Protein AF-A0A1S8A8Q0-F1 (afdb_monomer_lite)

InterPro domains:
  IPR001518 Argininosuccinate synthase [PTHR11587] (3-118)
  IPR014729 Rossmann-like alpha/beta/alpha sandwich fold [G3DSA:3.40.50.620] (1-138)
  IPR018223 Argininosuccinate synthase, conserved site [PS00564] (9-17)
  IPR048267 Arginosuccinate synthase-like, N-terminal domain [PF00764] (5-118)

Foldseek 3Di:
DPAAEEEEAFDLDPLSLVVLLVCVVVRHAYEYEYECQPDPDDPVNSQVSSVVSPHPYYYYDYCNVVLCVVFVVVLVVVVPDDPVHHSCSVVSVVVSRVVVSLVVCVVVVHQWYWYQDDPPDDFRWTFTFGSPPPTDTDTPGPDD

pLDDT: mean 75.27, std 20.12, range [21.75, 93.44]

Structure (mmCIF, N/CA/C/O backbone):
data_AF-A0A1S8A8Q0-F1
#
_entry.id   AF-A0A1S8A8Q0-F1
#
loop_
_atom_site.group_PDB
_atom_site.id
_atom_site.type_symbol
_atom_site.label_atom_id
_atom_site.label_alt_id
_atom_site.label_comp_id
_atom_site.label_asym_id
_atom_site.label_entity_id
_atom_site.label_seq_id
_atom_site.pdbx_PDB_ins_code
_atom_site.Cartn_x
_atom_site.Cartn_y
_atom_site.Cartn_z
_atom_site.occupancy
_atom_site.B_iso_or_equiv
_atom_site.auth_seq_id
_atom_site.auth_comp_id
_atom_site.auth_asym_id
_atom_site.auth_atom_id
_atom_site.pdbx_PDB_model_num
ATOM 1 N N . MET A 1 1 ? -15.135 12.049 21.678 1.00 41.22 1 MET A N 1
ATOM 2 C CA . MET A 1 1 ? -14.192 12.505 20.632 1.00 41.22 1 MET A CA 1
ATOM 3 C C . MET A 1 1 ? -14.320 11.547 19.464 1.00 41.22 1 MET A C 1
ATOM 5 O O . MET A 1 1 ? -14.401 10.354 19.720 1.00 41.22 1 MET A O 1
ATOM 9 N N . ALA A 1 2 ? -14.416 12.041 18.228 1.00 54.66 2 ALA A N 1
ATOM 10 C CA . ALA A 1 2 ? -14.413 11.170 17.054 1.00 54.66 2 ALA A CA 1
ATOM 11 C C . ALA A 1 2 ? -13.102 10.365 17.025 1.00 54.66 2 ALA A C 1
ATOM 13 O O . ALA A 1 2 ? -12.044 10.918 17.334 1.00 54.66 2 ALA A O 1
ATOM 14 N N . ALA A 1 3 ? -13.178 9.066 16.732 1.00 68.31 3 ALA A N 1
ATOM 15 C CA . ALA A 1 3 ? -11.989 8.232 16.610 1.00 68.31 3 ALA A CA 1
ATOM 16 C C . ALA A 1 3 ? -11.138 8.760 15.450 1.00 68.31 3 ALA A C 1
ATOM 18 O O . ALA A 1 3 ? -11.617 8.871 14.320 1.00 68.31 3 ALA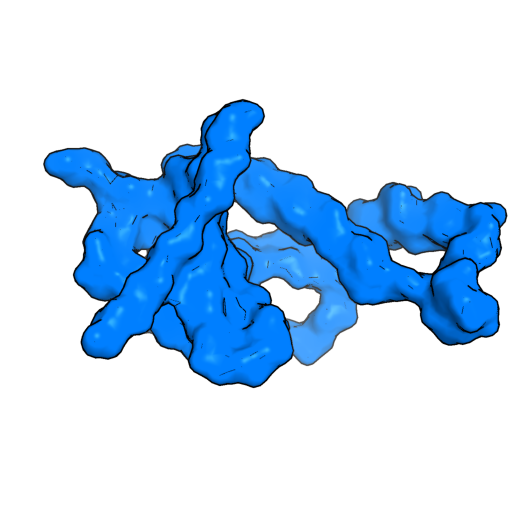 A O 1
ATOM 19 N N . LYS A 1 4 ? -9.890 9.124 15.747 1.00 85.88 4 LYS A N 1
ATOM 20 C CA . LYS A 1 4 ? -8.953 9.633 14.746 1.00 85.88 4 LYS A CA 1
ATOM 21 C C . LYS A 1 4 ? -8.607 8.510 13.776 1.00 85.88 4 LYS A C 1
ATOM 23 O O . LYS A 1 4 ? -8.280 7.399 14.204 1.00 85.88 4 LYS A O 1
ATOM 28 N N . ARG A 1 5 ? -8.675 8.789 12.475 1.00 88.94 5 ARG A N 1
ATOM 29 C CA . ARG A 1 5 ? -8.435 7.784 11.427 1.00 88.94 5 ARG A CA 1
ATOM 30 C C . ARG A 1 5 ? -7.000 7.851 10.919 1.00 88.94 5 ARG A C 1
ATOM 32 O O . ARG A 1 5 ? -6.499 8.933 10.610 1.00 88.94 5 ARG A O 1
ATOM 39 N N . VAL A 1 6 ? -6.356 6.694 10.802 1.00 89.75 6 VAL A N 1
ATOM 40 C CA . VAL A 1 6 ? -4.965 6.558 10.349 1.00 89.75 6 VAL A CA 1
ATOM 41 C C . VAL A 1 6 ? -4.916 5.635 9.135 1.00 89.75 6 VAL A C 1
ATOM 43 O O . VAL A 1 6 ? -5.445 4.529 9.183 1.00 89.75 6 VAL A O 1
ATOM 46 N N . CYS A 1 7 ? -4.256 6.065 8.064 1.00 90.19 7 CYS A N 1
ATOM 47 C CA . CYS A 1 7 ? -3.900 5.207 6.938 1.00 90.19 7 CYS A CA 1
ATOM 48 C C . CYS A 1 7 ? -2.515 4.603 7.200 1.00 90.19 7 CYS A C 1
ATOM 50 O O . CYS A 1 7 ? -1.539 5.344 7.285 1.00 90.19 7 CYS A O 1
ATOM 52 N N . LEU A 1 8 ? -2.414 3.286 7.359 1.00 90.38 8 LEU A N 1
ATOM 53 C CA . LEU A 1 8 ? -1.162 2.577 7.627 1.00 90.38 8 LEU A CA 1
ATOM 54 C C . LEU A 1 8 ? -0.671 1.869 6.362 1.00 90.38 8 LEU A C 1
ATOM 56 O O . LEU A 1 8 ? -1.367 1.007 5.833 1.00 90.38 8 LEU A O 1
ATOM 60 N N . ALA A 1 9 ? 0.557 2.155 5.932 1.00 90.00 9 ALA A N 1
ATOM 61 C CA . ALA A 1 9 ? 1.250 1.346 4.934 1.00 90.00 9 ALA A CA 1
ATOM 62 C C . ALA A 1 9 ? 1.581 -0.031 5.537 1.00 90.00 9 ALA A C 1
ATOM 64 O O . ALA A 1 9 ? 2.440 -0.151 6.419 1.00 90.00 9 ALA A O 1
ATOM 65 N N . TYR A 1 10 ? 0.869 -1.060 5.083 1.00 89.62 10 TYR A N 1
ATOM 66 C CA . TYR A 1 10 ? 0.874 -2.400 5.654 1.00 89.62 10 TYR A CA 1
ATOM 67 C C . TYR A 1 10 ? 1.416 -3.416 4.651 1.00 89.62 10 TYR A C 1
ATOM 69 O O . TYR A 1 10 ? 0.790 -3.682 3.635 1.00 89.62 10 TYR A O 1
ATOM 77 N N . SER A 1 11 ? 2.563 -4.013 4.975 1.00 84.69 11 SER A N 1
ATOM 78 C CA . SER A 1 11 ? 3.243 -5.027 4.155 1.00 84.69 11 SER A CA 1
ATOM 79 C C . SER A 1 11 ? 2.961 -6.477 4.570 1.00 84.69 11 SER A C 1
ATOM 81 O O . SER A 1 11 ? 3.619 -7.388 4.096 1.00 84.69 11 SER A O 1
ATOM 83 N N . GLY A 1 12 ? 2.097 -6.730 5.560 1.00 82.75 12 GLY A N 1
ATOM 84 C CA . GLY A 1 12 ? 1.897 -8.093 6.087 1.00 82.75 12 GLY A CA 1
ATOM 85 C C . GLY A 1 12 ? 3.009 -8.617 7.010 1.00 82.75 12 GLY A C 1
ATOM 86 O O . GLY A 1 12 ? 2.826 -9.638 7.684 1.00 82.75 12 GLY A O 1
ATOM 87 N N . GLY A 1 13 ? 4.138 -7.911 7.110 1.00 85.19 13 GLY A N 1
ATOM 88 C CA . GLY A 1 13 ? 5.255 -8.251 7.991 1.00 85.19 13 GLY A CA 1
ATOM 89 C C . GLY A 1 13 ? 4.922 -8.189 9.489 1.00 85.19 13 GLY A C 1
ATOM 90 O O . GLY A 1 13 ? 3.884 -7.674 9.914 1.00 85.19 13 GLY A O 1
ATOM 91 N N . LEU A 1 14 ? 5.823 -8.723 10.320 1.00 84.38 14 LEU A N 1
ATOM 92 C CA . LEU A 1 14 ? 5.681 -8.682 11.781 1.00 84.38 14 LEU A CA 1
ATOM 93 C C . LEU A 1 14 ? 5.622 -7.237 12.296 1.00 84.38 14 LEU A C 1
ATOM 95 O O . LEU A 1 14 ? 4.728 -6.902 13.067 1.00 84.38 14 LEU A O 1
ATOM 99 N N . ASP A 1 15 ? 6.525 -6.375 11.826 1.00 83.94 15 ASP A N 1
ATOM 100 C CA . ASP A 1 15 ? 6.627 -4.990 12.300 1.00 83.94 15 ASP A CA 1
ATOM 101 C C . ASP A 1 15 ? 5.338 -4.197 12.037 1.00 83.94 15 ASP A C 1
ATOM 103 O O . ASP A 1 15 ? 4.793 -3.563 12.938 1.00 83.94 15 ASP A O 1
ATOM 107 N N . THR A 1 16 ? 4.804 -4.278 10.815 1.00 86.25 16 THR A N 1
ATOM 108 C CA . THR A 1 16 ? 3.575 -3.578 10.414 1.00 86.25 16 THR A CA 1
ATOM 109 C C . THR A 1 16 ? 2.335 -4.157 11.096 1.00 86.25 16 THR A C 1
ATOM 111 O O . THR A 1 16 ? 1.405 -3.413 11.397 1.00 86.25 16 THR A O 1
ATOM 114 N N . SER A 1 17 ? 2.342 -5.452 11.433 1.00 88.75 17 SER A N 1
ATOM 115 C CA . SER A 1 17 ? 1.278 -6.095 12.222 1.00 88.75 17 SER A CA 1
ATOM 116 C C . SER A 1 17 ? 1.266 -5.624 13.677 1.00 88.75 17 SER A C 1
ATOM 118 O O . SER A 1 17 ? 0.199 -5.370 14.230 1.00 88.75 17 SER A O 1
ATOM 120 N N . VAL A 1 18 ? 2.443 -5.449 14.285 1.00 89.06 18 VAL A N 1
ATOM 121 C CA . VAL A 1 18 ? 2.567 -4.894 15.642 1.00 89.06 18 VAL A CA 1
ATOM 122 C C . VAL A 1 18 ? 2.138 -3.426 15.672 1.00 89.06 18 VAL A C 1
ATOM 124 O O . VAL A 1 18 ? 1.437 -3.019 16.593 1.00 89.06 18 VAL A O 1
ATOM 127 N N . ILE A 1 19 ? 2.506 -2.633 14.659 1.00 88.38 19 ILE A N 1
ATOM 128 C CA . ILE A 1 19 ? 2.079 -1.228 14.550 1.00 88.38 19 ILE A CA 1
ATOM 129 C C . ILE A 1 19 ? 0.557 -1.127 14.403 1.00 88.38 19 ILE A C 1
ATOM 131 O O . ILE A 1 19 ? -0.056 -0.288 15.059 1.00 88.38 19 ILE A O 1
ATOM 135 N N . LEU A 1 20 ? -0.054 -1.990 13.585 1.00 89.88 20 LEU A N 1
ATOM 136 C CA . LEU A 1 20 ? -1.505 -2.047 13.418 1.00 89.88 20 LEU A CA 1
ATOM 137 C C . LEU A 1 20 ? -2.207 -2.308 14.758 1.00 89.88 20 LEU A C 1
ATOM 139 O O . LEU A 1 20 ? -3.057 -1.516 15.159 1.00 89.88 20 LEU A O 1
ATOM 143 N N . ALA A 1 21 ? -1.800 -3.362 15.472 1.00 90.81 21 ALA A N 1
ATOM 144 C CA . ALA A 1 21 ? -2.334 -3.677 16.797 1.00 90.81 21 ALA A CA 1
ATOM 145 C C . ALA A 1 21 ? -2.149 -2.507 17.780 1.00 90.81 21 ALA A C 1
ATOM 147 O O . ALA A 1 21 ? -3.085 -2.121 18.474 1.00 90.81 21 ALA A O 1
ATOM 148 N N . TRP A 1 22 ? -0.972 -1.878 17.783 1.00 89.38 22 TRP A N 1
ATOM 149 C CA . TRP A 1 22 ? -0.673 -0.754 18.669 1.00 89.38 22 TRP A CA 1
ATOM 150 C C . TRP A 1 22 ? -1.526 0.491 18.383 1.00 89.38 22 TRP A C 1
ATOM 152 O O . TRP A 1 22 ? -1.975 1.162 19.310 1.00 89.38 22 TRP A O 1
ATOM 162 N N . LEU A 1 23 ? -1.780 0.816 17.112 1.00 88.44 23 LEU A N 1
ATOM 163 C CA . LEU A 1 23 ? -2.653 1.934 16.744 1.00 88.44 23 LEU A CA 1
ATOM 164 C C . LEU A 1 23 ? -4.103 1.681 17.181 1.00 88.44 23 LEU A C 1
ATOM 166 O O . LEU A 1 23 ? -4.759 2.601 17.674 1.00 88.44 23 LEU A O 1
ATOM 170 N N . ILE A 1 24 ? -4.569 0.436 17.067 1.00 89.81 24 ILE A N 1
ATOM 171 C CA . ILE A 1 24 ? -5.895 0.020 17.539 1.00 89.81 24 ILE A CA 1
ATOM 172 C C . ILE A 1 24 ? -5.978 0.134 19.070 1.00 89.81 24 ILE A C 1
ATOM 174 O O . ILE A 1 24 ? -6.923 0.730 19.583 1.00 89.81 24 ILE A O 1
ATOM 178 N N . GLU A 1 25 ? -4.963 -0.334 19.808 1.00 89.81 25 GLU A N 1
ATOM 179 C CA . GLU A 1 25 ? -4.875 -0.184 21.274 1.00 89.81 25 GLU A CA 1
ATOM 180 C C . GLU A 1 25 ? -4.891 1.285 21.720 1.00 89.81 25 GLU A C 1
ATOM 182 O O . GLU A 1 25 ? -5.417 1.623 22.781 1.00 89.81 25 GLU A O 1
ATOM 187 N N . LYS A 1 26 ? -4.334 2.186 20.905 1.00 87.75 26 LYS A N 1
ATOM 188 C CA . LYS A 1 26 ? -4.361 3.636 21.142 1.00 87.75 26 LYS A CA 1
ATOM 189 C C . LYS A 1 26 ? -5.704 4.295 20.798 1.00 87.75 26 LYS A C 1
ATOM 191 O O . LYS A 1 26 ? -5.840 5.500 21.004 1.00 87.75 26 LYS A O 1
ATOM 196 N N . GLY A 1 27 ? -6.682 3.533 20.309 1.00 87.88 27 GLY A N 1
ATOM 197 C CA . GLY A 1 27 ? -8.022 4.014 19.974 1.00 87.88 27 GLY A CA 1
ATOM 198 C C . GLY A 1 27 ? -8.124 4.691 18.606 1.00 87.88 27 GLY A C 1
ATOM 199 O O . GLY A 1 27 ? -9.070 5.445 18.375 1.00 87.88 27 GLY A O 1
ATOM 200 N N . TYR A 1 28 ? -7.162 4.458 17.707 1.00 89.75 28 TYR A N 1
ATOM 201 C CA . TYR A 1 28 ? -7.255 4.918 16.323 1.00 89.75 28 TYR A CA 1
ATOM 202 C C . TYR A 1 28 ? -8.023 3.913 15.471 1.00 89.75 28 TYR A C 1
ATOM 204 O O . TYR A 1 28 ? -7.888 2.700 15.623 1.00 89.75 28 TYR A O 1
ATOM 212 N N . THR A 1 29 ? -8.779 4.425 14.506 1.00 91.44 29 THR A N 1
ATOM 213 C CA . THR A 1 29 ? -9.362 3.596 13.454 1.00 91.44 29 THR A CA 1
ATOM 214 C C . THR A 1 29 ? -8.359 3.485 12.313 1.00 91.44 29 THR A C 1
ATOM 216 O O . THR A 1 29 ? -7.982 4.497 11.717 1.00 91.44 29 THR A O 1
ATOM 219 N N . VAL A 1 30 ? -7.901 2.267 12.020 1.00 92.25 30 VAL A N 1
ATOM 220 C CA . VAL A 1 30 ? -6.809 2.047 11.065 1.00 92.25 30 VAL A CA 1
ATOM 221 C C . VAL A 1 30 ? -7.337 1.500 9.746 1.00 92.25 30 VAL A C 1
ATOM 223 O O . VAL A 1 30 ? -7.972 0.446 9.708 1.00 92.25 30 VAL A O 1
ATOM 226 N N . VAL A 1 31 ? -7.019 2.202 8.661 1.00 93.25 31 VAL A N 1
ATOM 227 C CA . VAL A 1 31 ? -7.178 1.730 7.284 1.00 93.25 31 VAL A CA 1
ATOM 228 C C . VAL A 1 31 ? -5.812 1.256 6.810 1.00 93.25 31 VAL A C 1
ATOM 230 O O . VAL A 1 31 ? -4.867 2.040 6.749 1.00 93.25 31 VAL A O 1
ATOM 233 N N . ALA A 1 32 ? -5.684 -0.029 6.512 1.00 93.44 32 ALA A N 1
ATOM 234 C CA . ALA A 1 32 ? -4.448 -0.603 6.009 1.00 93.44 32 ALA A CA 1
ATOM 235 C C . ALA A 1 32 ? -4.370 -0.434 4.483 1.00 93.44 32 ALA A C 1
ATOM 237 O O . ALA A 1 32 ? -5.360 -0.618 3.774 1.00 93.44 32 ALA A O 1
ATOM 238 N N . PHE A 1 33 ? -3.194 -0.066 3.985 1.00 93.06 33 PHE A N 1
ATOM 239 C CA . PHE A 1 33 ? -2.921 0.169 2.572 1.00 93.06 33 PHE A CA 1
ATOM 240 C C . PHE A 1 33 ? -1.701 -0.632 2.121 1.00 93.06 33 PHE A C 1
ATOM 242 O O . PHE A 1 33 ? -0.645 -0.564 2.752 1.00 93.06 33 PHE A O 1
ATOM 249 N N . LEU A 1 34 ? -1.836 -1.335 1.001 1.00 91.12 34 LEU A N 1
ATOM 250 C CA . LEU A 1 34 ? -0.754 -2.027 0.313 1.00 91.12 34 LEU A CA 1
ATOM 251 C C . LEU A 1 34 ? -0.773 -1.655 -1.167 1.00 91.12 34 LEU A C 1
ATOM 253 O O . LEU A 1 34 ? -1.818 -1.666 -1.819 1.00 91.12 34 LEU A O 1
ATOM 257 N N . ALA A 1 35 ? 0.406 -1.349 -1.689 1.00 89.06 35 ALA A N 1
ATOM 258 C CA . ALA A 1 35 ? 0.619 -1.116 -3.104 1.00 89.06 35 ALA A CA 1
ATOM 259 C C . ALA A 1 35 ? 1.239 -2.362 -3.743 1.00 89.06 35 ALA A C 1
ATOM 261 O O . ALA A 1 35 ? 2.327 -2.791 -3.346 1.00 89.06 35 ALA A O 1
ATOM 262 N N . ASP A 1 36 ? 0.568 -2.910 -4.751 1.00 89.62 36 ASP A N 1
ATOM 263 C CA . ASP A 1 36 ? 1.156 -3.896 -5.646 1.00 89.62 36 ASP A CA 1
ATOM 264 C C . ASP A 1 36 ? 1.968 -3.168 -6.726 1.00 89.62 36 ASP A C 1
ATOM 266 O O . ASP A 1 36 ? 1.439 -2.457 -7.577 1.00 89.62 36 ASP A O 1
ATOM 270 N N . VAL A 1 37 ? 3.285 -3.339 -6.653 1.00 84.31 37 VAL A N 1
ATOM 271 C CA . VAL A 1 37 ? 4.267 -2.841 -7.626 1.00 84.31 37 VAL A CA 1
ATOM 272 C C . VAL A 1 37 ? 4.983 -3.994 -8.343 1.00 84.31 37 VAL A C 1
ATOM 274 O O . VAL A 1 37 ? 6.061 -3.803 -8.898 1.00 84.31 37 VAL A O 1
ATOM 277 N N . GLY A 1 38 ? 4.402 -5.199 -8.329 1.00 81.81 38 GLY A N 1
ATOM 278 C CA . GLY A 1 38 ? 4.974 -6.422 -8.900 1.00 81.81 38 GLY A CA 1
ATOM 279 C C . GLY A 1 38 ? 5.653 -7.327 -7.871 1.00 81.81 38 GLY A C 1
ATOM 280 O O . GLY A 1 38 ? 6.530 -8.113 -8.225 1.00 81.81 38 GLY A O 1
ATOM 281 N N . GLN A 1 39 ? 5.285 -7.201 -6.595 1.00 79.62 39 GLN A N 1
ATOM 282 C CA . GLN A 1 39 ? 5.804 -8.065 -5.532 1.00 79.62 39 GLN A CA 1
ATOM 283 C C . GLN A 1 39 ? 5.099 -9.425 -5.603 1.00 79.62 39 GLN A C 1
ATOM 285 O O . GLN A 1 39 ? 3.899 -9.483 -5.837 1.00 79.62 39 GLN A O 1
ATOM 290 N N . ASN A 1 40 ? 5.821 -10.528 -5.400 1.00 77.00 40 ASN A N 1
ATOM 291 C CA . ASN A 1 40 ? 5.202 -11.856 -5.383 1.00 77.00 40 ASN A CA 1
ATOM 292 C C . ASN A 1 40 ? 4.761 -12.202 -3.951 1.00 77.00 40 ASN A C 1
ATOM 294 O O . ASN A 1 40 ? 5.434 -12.960 -3.252 1.00 77.00 40 ASN A O 1
ATOM 298 N N . GLU A 1 41 ? 3.681 -11.567 -3.496 1.00 79.62 41 GLU A N 1
ATOM 299 C CA . GLU A 1 41 ? 3.108 -11.739 -2.157 1.00 79.62 41 GLU A CA 1
ATOM 300 C C . GLU A 1 41 ? 1.689 -12.319 -2.223 1.00 79.62 41 GLU A C 1
ATOM 302 O O . GLU A 1 41 ? 0.950 -12.114 -3.184 1.00 79.62 41 GLU A O 1
ATOM 307 N N . ASP A 1 42 ? 1.292 -13.034 -1.170 1.00 86.31 42 ASP A N 1
ATOM 308 C CA . ASP A 1 42 ? -0.070 -13.547 -1.019 1.00 86.31 42 ASP A CA 1
ATOM 309 C C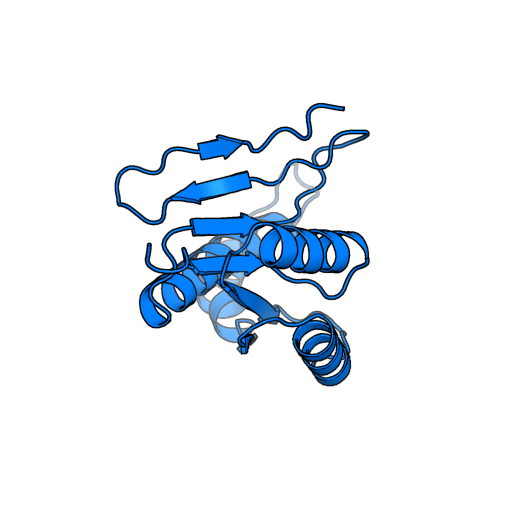 . ASP A 1 42 ? -0.986 -12.446 -0.459 1.00 86.31 42 ASP A C 1
ATOM 311 O O . ASP A 1 42 ? -1.135 -12.267 0.754 1.00 86.31 42 ASP A O 1
ATOM 315 N N . TYR A 1 43 ? -1.575 -11.669 -1.367 1.00 87.31 43 TYR A N 1
ATOM 316 C CA . TYR A 1 43 ? -2.456 -10.546 -1.043 1.00 87.31 43 TYR A CA 1
ATOM 317 C C . TYR A 1 43 ? -3.675 -10.949 -0.209 1.00 87.31 43 TYR A C 1
ATOM 319 O O . TYR A 1 43 ? -4.094 -10.188 0.670 1.00 87.31 43 TYR A O 1
ATOM 327 N N . ASP A 1 44 ? -4.219 -12.143 -0.445 1.00 87.81 44 ASP A N 1
ATOM 328 C CA . ASP A 1 44 ? -5.376 -12.652 0.286 1.00 87.81 44 ASP A CA 1
ATOM 329 C C . ASP A 1 44 ? -4.995 -12.986 1.729 1.00 87.81 44 ASP A C 1
ATOM 331 O O . ASP A 1 44 ? -5.696 -12.591 2.668 1.00 87.81 44 ASP A O 1
ATOM 335 N N . ALA A 1 45 ? -3.834 -13.615 1.937 1.00 89.06 45 ALA A N 1
ATOM 336 C CA . ALA A 1 45 ? -3.308 -13.865 3.274 1.00 89.06 45 ALA A CA 1
ATOM 337 C C . ALA A 1 45 ? -2.997 -12.562 4.029 1.00 89.06 45 ALA A C 1
ATOM 339 O O . ALA A 1 45 ? -3.309 -12.446 5.219 1.00 89.06 45 ALA A O 1
ATOM 340 N N . VAL A 1 46 ? -2.417 -11.561 3.356 1.00 89.50 46 VAL A N 1
ATOM 341 C CA . VAL A 1 46 ? -2.127 -10.246 3.956 1.00 89.50 46 VAL A CA 1
ATOM 342 C C . VAL A 1 46 ? -3.419 -9.542 4.367 1.00 89.50 46 VAL A C 1
ATOM 344 O O . VAL A 1 46 ? -3.510 -9.019 5.483 1.00 89.50 46 VAL A O 1
ATOM 347 N N . LYS A 1 47 ? -4.440 -9.572 3.508 1.00 90.44 47 LYS A N 1
ATOM 348 C CA . LYS A 1 47 ? -5.754 -9.000 3.797 1.00 90.44 47 LYS A CA 1
ATOM 349 C C . LYS A 1 47 ? -6.429 -9.685 4.980 1.00 90.44 47 LYS A C 1
ATOM 351 O O . LYS A 1 47 ? -6.803 -9.006 5.936 1.00 90.44 47 LYS A O 1
ATOM 356 N N . ALA A 1 48 ? -6.499 -11.015 4.965 1.00 91.69 48 ALA A N 1
ATOM 357 C CA . ALA A 1 48 ? -7.073 -11.792 6.058 1.00 91.69 48 ALA A CA 1
ATOM 358 C C . ALA A 1 48 ? -6.343 -11.528 7.385 1.00 91.69 48 ALA A C 1
ATOM 360 O O . ALA A 1 48 ? -6.964 -11.437 8.445 1.00 91.69 48 ALA A O 1
ATOM 361 N N . LYS A 1 49 ? -5.016 -11.356 7.342 1.00 91.81 49 LYS A N 1
ATOM 362 C CA . LYS A 1 49 ? -4.208 -11.029 8.519 1.00 91.81 49 LYS A CA 1
ATOM 363 C C . LYS A 1 49 ? -4.511 -9.632 9.065 1.00 91.81 49 LYS A C 1
ATOM 365 O O . LYS A 1 49 ? -4.667 -9.496 10.277 1.00 91.81 49 LYS A O 1
ATOM 370 N N . ALA A 1 50 ? -4.619 -8.617 8.208 1.00 90.69 50 ALA A N 1
ATOM 371 C CA . ALA A 1 50 ? -4.952 -7.253 8.624 1.00 90.69 50 ALA A CA 1
ATOM 372 C C . ALA A 1 50 ? -6.347 -7.177 9.266 1.00 90.69 50 ALA A C 1
ATOM 374 O O . ALA A 1 50 ? -6.507 -6.600 10.344 1.00 90.69 50 ALA A O 1
ATOM 375 N N . GLU A 1 51 ? -7.339 -7.815 8.642 1.00 90.44 51 GLU A N 1
ATOM 376 C CA . GLU A 1 51 ? -8.712 -7.883 9.154 1.00 90.44 51 GLU A CA 1
ATOM 377 C C . GLU A 1 51 ? -8.772 -8.635 10.491 1.00 90.44 51 GLU A C 1
ATOM 379 O O . GLU A 1 51 ? -9.405 -8.167 11.435 1.00 90.44 51 GLU A O 1
ATOM 384 N N . LYS A 1 52 ? -8.027 -9.741 10.632 1.00 92.56 52 LYS A N 1
ATOM 385 C CA . LYS A 1 52 ? -7.940 -10.505 11.888 1.00 92.56 52 LYS A CA 1
ATOM 386 C C . LYS A 1 52 ? -7.350 -9.701 13.051 1.00 92.56 52 LYS A C 1
ATOM 388 O O . LYS A 1 52 ? -7.731 -9.931 14.195 1.00 92.56 52 LYS A O 1
ATOM 393 N N . ILE A 1 53 ? -6.409 -8.794 12.781 1.00 89.94 53 ILE A N 1
ATOM 394 C CA . ILE A 1 53 ? -5.811 -7.921 13.806 1.00 89.94 53 ILE A CA 1
ATOM 395 C C . ILE A 1 53 ? -6.781 -6.796 14.212 1.00 89.94 53 ILE A C 1
ATOM 397 O O . ILE A 1 53 ? -6.679 -6.280 15.323 1.00 89.94 53 ILE A O 1
ATOM 401 N N . GLY A 1 54 ? -7.737 -6.444 13.346 1.00 90.56 54 GLY A N 1
ATOM 402 C CA . GLY A 1 54 ? -8.750 -5.420 13.610 1.00 90.56 54 GLY A CA 1
ATOM 403 C C . GLY A 1 54 ? -8.593 -4.148 12.777 1.00 90.56 54 GLY A C 1
ATOM 404 O O . GLY A 1 54 ? -9.069 -3.091 13.190 1.00 90.56 54 GLY A O 1
ATOM 405 N N . ALA A 1 55 ? -7.923 -4.215 11.620 1.00 91.19 55 ALA A N 1
ATOM 406 C CA . ALA A 1 55 ? -8.001 -3.129 10.646 1.00 91.19 55 ALA A CA 1
ATOM 407 C C . ALA A 1 55 ? -9.460 -2.929 10.208 1.00 91.19 55 ALA A C 1
ATOM 409 O O . ALA A 1 55 ? -10.173 -3.898 9.955 1.00 91.19 55 ALA A O 1
ATOM 410 N N . GLU A 1 56 ? -9.898 -1.676 10.071 1.00 93.06 56 GLU A N 1
ATOM 411 C CA . GLU A 1 56 ? -11.255 -1.375 9.603 1.00 93.06 56 GLU A CA 1
ATOM 412 C C . GLU A 1 56 ? -11.444 -1.853 8.160 1.00 93.06 56 GLU A C 1
ATOM 414 O O . GLU A 1 56 ? -12.487 -2.398 7.799 1.00 93.06 56 GLU A O 1
ATOM 419 N N . ARG A 1 57 ? -10.426 -1.614 7.326 1.00 92.25 57 ARG A N 1
ATOM 420 C CA . ARG A 1 57 ? -10.370 -2.019 5.922 1.00 92.25 57 ARG A CA 1
ATOM 421 C C . ARG A 1 57 ? -8.929 -2.242 5.501 1.00 92.25 57 ARG A C 1
ATOM 423 O O . ARG A 1 57 ? -8.034 -1.529 5.954 1.00 92.25 57 ARG A O 1
ATOM 430 N N . MET A 1 58 ? -8.742 -3.171 4.573 1.00 92.31 58 MET A N 1
ATOM 431 C CA . MET A 1 58 ? -7.501 -3.355 3.833 1.00 92.31 58 MET A CA 1
ATOM 432 C C . MET A 1 58 ? -7.720 -2.960 2.373 1.00 92.31 58 MET A C 1
ATOM 434 O O . MET A 1 58 ? -8.588 -3.517 1.699 1.00 92.31 58 MET A O 1
ATOM 438 N N . ILE A 1 59 ? -6.928 -2.008 1.889 1.00 93.38 59 ILE A N 1
ATOM 439 C CA . ILE A 1 59 ? -6.952 -1.526 0.511 1.00 93.38 59 ILE A CA 1
ATOM 440 C C . ILE A 1 59 ? -5.684 -1.993 -0.186 1.00 93.38 59 ILE A C 1
AT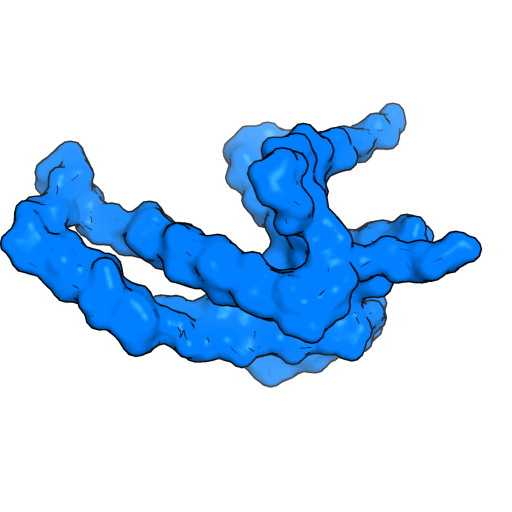OM 442 O O . ILE A 1 59 ? -4.580 -1.661 0.241 1.00 93.38 59 ILE A O 1
ATOM 446 N N . ILE A 1 60 ? -5.860 -2.743 -1.267 1.00 91.62 60 ILE A N 1
ATOM 447 C CA . ILE A 1 60 ? -4.776 -3.201 -2.129 1.00 91.62 60 ILE A CA 1
ATOM 448 C C . ILE A 1 60 ? -4.980 -2.527 -3.482 1.00 91.62 60 ILE A C 1
ATOM 450 O O . ILE A 1 60 ? -6.064 -2.633 -4.057 1.00 91.62 60 ILE A O 1
ATOM 454 N N . GLN A 1 61 ? -3.982 -1.780 -3.950 1.00 90.12 61 GLN A N 1
ATOM 455 C CA . GLN A 1 61 ? -4.017 -1.125 -5.259 1.00 90.12 61 GLN A CA 1
ATOM 456 C C . GLN A 1 61 ? -2.914 -1.668 -6.154 1.00 90.12 61 GLN A C 1
ATOM 458 O O . GLN A 1 61 ? -1.751 -1.668 -5.757 1.00 90.12 61 GLN A O 1
ATOM 463 N N . ASP A 1 62 ? -3.291 -2.080 -7.362 1.00 91.25 62 ASP A N 1
ATOM 464 C CA . ASP A 1 62 ? -2.349 -2.392 -8.432 1.00 91.25 62 ASP A CA 1
ATOM 465 C C . ASP A 1 62 ? -1.813 -1.089 -9.028 1.00 91.25 62 ASP A C 1
ATOM 467 O O . ASP A 1 62 ? -2.556 -0.306 -9.620 1.00 91.25 62 ASP A O 1
ATOM 471 N N . LEU A 1 63 ? -0.522 -0.847 -8.819 1.00 88.44 63 LEU A N 1
ATOM 472 C CA . LEU A 1 63 ? 0.206 0.322 -9.299 1.00 88.44 63 LEU A CA 1
ATOM 473 C C . LEU A 1 63 ? 1.271 -0.065 -10.329 1.00 88.44 63 LEU A C 1
ATOM 475 O O . LEU A 1 63 ? 2.106 0.769 -10.679 1.00 88.44 63 LEU A O 1
ATOM 479 N N . ARG A 1 64 ? 1.272 -1.309 -10.825 1.00 87.88 64 ARG A N 1
ATOM 480 C CA . ARG A 1 64 ? 2.284 -1.791 -11.778 1.00 87.88 64 ARG A CA 1
ATOM 481 C C . ARG A 1 64 ? 2.263 -0.976 -13.064 1.00 87.88 64 ARG A C 1
ATOM 483 O O . ARG A 1 64 ? 3.315 -0.557 -13.536 1.00 87.88 64 ARG A O 1
ATOM 490 N N . GLN A 1 65 ? 1.072 -0.704 -13.593 1.00 87.88 65 GLN A N 1
ATOM 491 C CA . GLN A 1 65 ? 0.920 0.092 -14.809 1.00 87.88 65 GLN A CA 1
ATOM 492 C C . GLN A 1 65 ? 1.356 1.550 -14.595 1.00 87.88 65 GLN A C 1
ATOM 494 O O . GLN A 1 65 ? 2.172 2.047 -15.365 1.00 87.88 65 GLN A O 1
ATOM 499 N N . GLU A 1 66 ? 0.901 2.201 -13.515 1.00 87.38 66 GLU A N 1
ATOM 500 C CA . GLU A 1 66 ? 1.289 3.585 -13.179 1.00 87.38 66 GLU A CA 1
ATOM 501 C C . GLU A 1 66 ? 2.811 3.704 -12.985 1.00 87.38 66 GLU A C 1
ATOM 503 O O . GLU A 1 66 ? 3.436 4.637 -13.484 1.00 87.38 66 GLU A O 1
ATOM 508 N N . LEU A 1 67 ? 3.432 2.726 -12.317 1.00 86.00 67 LEU A N 1
ATOM 509 C CA . LEU A 1 67 ? 4.880 2.676 -12.133 1.00 86.00 67 LEU A CA 1
ATOM 510 C C . LEU A 1 67 ? 5.621 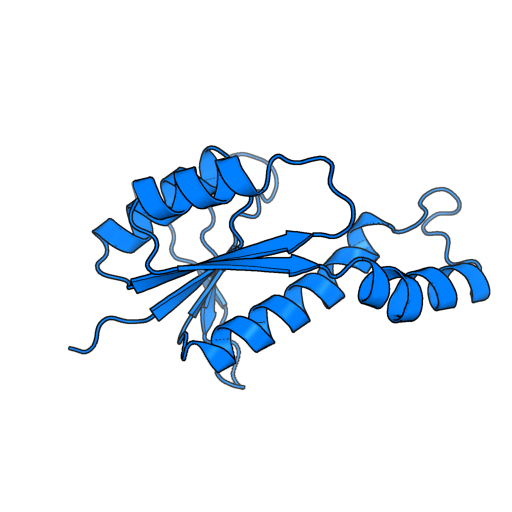2.592 -13.471 1.00 86.00 67 LEU A C 1
ATOM 512 O O . LEU A 1 67 ? 6.604 3.309 -13.674 1.00 86.00 67 LEU A O 1
ATOM 516 N N . VAL A 1 68 ? 5.169 1.720 -14.374 1.00 86.12 68 VAL A N 1
ATOM 517 C CA . VAL A 1 68 ? 5.837 1.521 -15.662 1.00 86.12 68 VAL A CA 1
ATOM 518 C C . VAL A 1 68 ? 5.692 2.751 -16.553 1.00 86.12 68 VAL A C 1
ATOM 520 O O . VAL A 1 68 ? 6.692 3.259 -17.058 1.00 86.12 68 VAL A O 1
ATOM 523 N N . GLU A 1 69 ? 4.466 3.243 -16.717 1.00 87.44 69 GLU A N 1
ATOM 524 C CA . GLU A 1 69 ? 4.150 4.334 -17.638 1.00 87.44 69 GLU A CA 1
ATOM 525 C C . GLU A 1 69 ? 4.725 5.675 -17.173 1.00 87.44 69 GLU A C 1
ATOM 527 O O . GLU A 1 69 ? 5.304 6.402 -17.980 1.00 87.44 69 GLU A O 1
ATOM 532 N N . GLU A 1 70 ? 4.612 6.003 -15.882 1.00 83.75 70 GLU A N 1
ATOM 533 C CA . GLU A 1 70 ? 5.009 7.326 -15.391 1.00 83.75 70 GLU A CA 1
ATOM 534 C C . GLU A 1 70 ? 6.464 7.415 -14.932 1.00 83.75 70 GLU A C 1
ATOM 536 O O . GLU A 1 70 ? 7.002 8.520 -14.857 1.00 83.75 70 GLU A O 1
ATOM 541 N N . LEU A 1 71 ? 7.110 6.296 -14.582 1.00 82.44 71 LEU A N 1
ATOM 542 C CA . LEU A 1 71 ? 8.453 6.332 -13.994 1.00 82.44 71 LEU A CA 1
ATOM 543 C C . LEU A 1 71 ? 9.463 5.435 -14.692 1.00 82.44 71 LEU A C 1
ATOM 545 O O . LEU A 1 71 ? 10.561 5.909 -14.979 1.00 82.44 71 LEU A O 1
ATOM 549 N N . VAL A 1 72 ? 9.131 4.176 -14.993 1.00 83.56 72 VAL A N 1
ATOM 550 C CA . VAL A 1 72 ? 10.095 3.271 -15.645 1.00 83.56 72 VAL A CA 1
ATOM 551 C C . VAL A 1 72 ? 10.390 3.734 -17.070 1.00 83.56 72 VAL A C 1
ATOM 553 O O . VAL A 1 72 ? 11.558 3.845 -17.432 1.00 83.56 72 VAL A O 1
ATOM 556 N N . TRP A 1 73 ? 9.373 4.066 -17.868 1.00 85.31 73 TRP A N 1
ATOM 557 C CA . TRP A 1 73 ? 9.570 4.564 -19.233 1.00 85.31 73 TRP A CA 1
ATOM 558 C C . TRP A 1 73 ? 10.382 5.853 -19.315 1.00 85.31 73 TRP A C 1
ATOM 560 O O . TRP A 1 73 ? 11.395 5.843 -20.021 1.00 85.31 73 TRP A O 1
ATOM 570 N N . PRO A 1 74 ? 10.057 6.916 -18.564 1.00 83.81 74 PRO A N 1
ATOM 571 C CA . PRO A 1 74 ? 10.899 8.106 -18.540 1.00 83.81 74 PRO A CA 1
ATOM 572 C C . PRO A 1 74 ? 12.321 7.831 -18.033 1.00 83.81 74 PRO A C 1
ATOM 574 O O . PRO A 1 74 ? 13.279 8.362 -18.588 1.00 83.81 74 PRO A O 1
ATOM 577 N N . ALA A 1 75 ? 12.493 6.972 -17.020 1.00 83.06 75 ALA A N 1
ATOM 578 C CA . ALA A 1 75 ? 13.820 6.630 -16.503 1.00 83.06 75 ALA A CA 1
ATOM 579 C C . ALA A 1 75 ? 14.680 5.895 -17.543 1.00 83.06 75 ALA A C 1
ATOM 581 O O . ALA A 1 75 ? 15.860 6.211 -17.696 1.00 83.06 75 ALA A O 1
ATOM 582 N N . VAL A 1 76 ? 14.087 4.960 -18.293 1.00 83.00 76 VAL A N 1
ATOM 583 C CA . VAL A 1 76 ? 14.766 4.241 -19.381 1.00 83.00 76 VAL A CA 1
ATOM 584 C C . VAL A 1 76 ? 15.099 5.186 -20.537 1.00 83.00 76 VAL A C 1
ATOM 586 O O . VAL A 1 76 ? 16.222 5.160 -21.031 1.00 83.00 76 VAL A O 1
ATOM 589 N N . GLN A 1 77 ? 14.172 6.065 -20.935 1.00 82.94 77 GLN A N 1
ATOM 590 C CA . GLN A 1 77 ? 14.409 7.063 -21.990 1.00 82.94 77 GLN A CA 1
ATOM 591 C C . GLN A 1 77 ? 15.559 8.019 -21.650 1.00 82.94 77 GLN A C 1
ATOM 593 O O . GLN A 1 77 ? 16.332 8.392 -22.529 1.00 82.94 77 GLN A O 1
ATOM 598 N N . CYS A 1 78 ? 15.696 8.385 -20.376 1.00 82.31 78 CYS A N 1
ATOM 599 C CA . CYS A 1 78 ? 16.771 9.245 -19.887 1.00 82.31 78 CYS A CA 1
ATOM 600 C C . CYS A 1 78 ? 18.080 8.492 -19.598 1.00 82.31 78 CYS A C 1
ATOM 602 O O . CYS A 1 78 ? 19.036 9.120 -19.145 1.00 82.31 78 CYS A O 1
ATOM 604 N N . ASN A 1 79 ? 18.125 7.170 -19.813 1.00 78.25 79 ASN A N 1
ATOM 605 C CA . ASN A 1 79 ? 19.224 6.295 -19.402 1.00 78.25 79 ASN A CA 1
ATOM 606 C C . ASN A 1 79 ? 19.655 6.561 -17.944 1.00 78.25 79 ASN A C 1
ATOM 608 O O . ASN A 1 79 ? 20.838 6.715 -17.641 1.00 78.25 79 ASN A O 1
ATOM 612 N N . ALA A 1 80 ? 18.668 6.702 -17.052 1.00 70.56 80 ALA A N 1
ATOM 613 C CA . ALA A 1 80 ? 18.880 7.120 -15.675 1.00 70.56 80 ALA A CA 1
ATOM 614 C C . ALA A 1 80 ? 19.567 6.004 -14.875 1.00 70.56 80 ALA A C 1
ATOM 616 O O . ALA A 1 80 ? 18.924 5.068 -14.397 1.00 70.56 80 ALA A O 1
ATOM 617 N N . VAL A 1 81 ? 20.882 6.129 -14.715 1.00 72.31 81 VAL A N 1
ATOM 618 C CA . VAL A 1 81 ? 21.702 5.248 -13.884 1.00 72.31 81 VAL A CA 1
ATOM 619 C C . VAL A 1 81 ? 22.290 6.073 -12.747 1.00 72.31 81 VAL A C 1
ATOM 621 O O . VAL A 1 81 ? 22.897 7.118 -12.966 1.00 72.31 81 VAL A O 1
ATOM 624 N N . TYR A 1 82 ? 22.082 5.621 -11.515 1.00 65.38 82 TYR A N 1
ATOM 625 C CA . TYR A 1 82 ? 22.715 6.220 -10.349 1.00 65.38 82 TYR A CA 1
ATOM 626 C C . TYR A 1 82 ? 24.078 5.568 -10.114 1.00 65.38 82 TYR A C 1
ATOM 628 O O . TYR A 1 82 ? 24.169 4.340 -10.070 1.00 65.38 82 TYR A O 1
ATOM 636 N N . GLU A 1 83 ? 25.121 6.394 -9.988 1.00 72.06 83 GLU A N 1
ATOM 637 C CA . GLU A 1 83 ? 26.518 5.964 -9.794 1.00 72.06 83 GLU A CA 1
ATOM 638 C C . GLU A 1 83 ? 26.983 4.907 -10.811 1.00 72.06 83 GLU A C 1
ATOM 640 O O . GLU A 1 83 ? 27.718 3.985 -10.468 1.00 72.06 83 GLU A O 1
ATOM 645 N N . ASP A 1 84 ? 26.499 5.001 -12.055 1.00 64.94 84 ASP A N 1
ATOM 646 C CA . ASP A 1 84 ? 26.827 4.094 -13.166 1.00 64.94 84 ASP A CA 1
ATOM 647 C C . ASP A 1 84 ? 26.574 2.591 -12.896 1.00 64.94 84 ASP A C 1
ATOM 649 O O . ASP A 1 84 ? 26.974 1.735 -13.685 1.00 64.94 84 ASP A O 1
ATOM 653 N N . ALA A 1 85 ? 25.856 2.252 -11.816 1.00 64.88 85 ALA A N 1
ATOM 654 C CA . ALA A 1 85 ? 25.621 0.871 -11.391 1.00 64.88 85 ALA A CA 1
ATOM 655 C C . ALA A 1 85 ? 24.184 0.582 -10.921 1.00 64.88 85 ALA A C 1
ATOM 657 O O . ALA A 1 85 ? 23.740 -0.566 -10.985 1.00 64.88 85 ALA A O 1
ATOM 658 N N . TYR A 1 86 ? 23.436 1.582 -10.442 1.00 66.62 86 TYR A N 1
ATOM 659 C CA . TYR A 1 86 ? 22.141 1.365 -9.795 1.00 66.62 86 TYR A CA 1
ATOM 660 C C . TYR A 1 86 ? 20.968 1.907 -10.619 1.00 66.62 86 TYR A C 1
ATOM 662 O O . TYR A 1 86 ? 20.813 3.111 -10.814 1.00 66.62 86 TYR A O 1
ATOM 670 N N . LEU A 1 87 ? 20.070 1.011 -11.033 1.00 66.56 87 LEU A N 1
ATOM 671 C CA . LEU A 1 87 ? 18.911 1.313 -11.890 1.00 66.56 87 LEU A CA 1
ATOM 672 C C . LEU A 1 87 ? 17.703 1.918 -11.144 1.00 66.56 87 LEU A C 1
ATOM 674 O O . LEU A 1 87 ? 16.571 1.796 -11.598 1.00 66.56 87 LEU A O 1
ATOM 678 N N . LEU A 1 88 ? 17.920 2.551 -9.984 1.00 69.50 88 LEU A N 1
ATOM 679 C CA . LEU A 1 88 ? 16.934 3.357 -9.238 1.00 69.50 88 LEU A CA 1
ATOM 680 C C . LEU A 1 88 ? 15.563 2.702 -8.938 1.00 69.50 88 LEU A C 1
ATOM 682 O O . LEU A 1 88 ? 14.662 3.394 -8.467 1.00 69.50 88 LEU A O 1
ATOM 686 N N . GLY A 1 89 ? 15.394 1.386 -9.116 1.00 67.44 89 GLY A N 1
ATOM 687 C CA . GLY A 1 89 ? 14.083 0.719 -9.058 1.00 67.44 89 GLY A CA 1
ATOM 688 C C . GLY A 1 89 ? 13.307 0.973 -7.760 1.00 67.44 89 GLY A C 1
ATOM 689 O O . GLY A 1 89 ? 12.143 1.374 -7.789 1.00 67.44 89 GLY A O 1
ATOM 690 N N . THR A 1 90 ? 13.969 0.852 -6.606 1.00 67.75 90 THR A N 1
ATOM 691 C CA . THR A 1 90 ? 13.346 1.111 -5.295 1.00 67.75 90 THR A CA 1
ATOM 692 C C . THR A 1 90 ? 13.010 2.589 -5.084 1.00 67.75 90 THR A C 1
ATOM 694 O O . THR A 1 90 ? 12.033 2.917 -4.410 1.00 67.75 90 THR A O 1
ATOM 697 N N . SER A 1 91 ? 13.811 3.494 -5.644 1.00 71.62 91 SER A N 1
ATOM 698 C CA . SER A 1 91 ? 13.610 4.940 -5.519 1.00 71.62 91 SER A CA 1
ATOM 699 C C . SER A 1 91 ? 12.444 5.424 -6.379 1.00 71.62 91 SER A C 1
ATOM 701 O O . SER A 1 91 ? 11.700 6.298 -5.939 1.00 71.62 91 SER A O 1
ATOM 703 N N . LEU A 1 92 ? 12.243 4.816 -7.552 1.00 74.62 92 LEU A N 1
ATOM 704 C CA . LEU A 1 92 ? 11.132 5.121 -8.455 1.00 74.62 92 LEU A CA 1
ATOM 705 C C . LEU A 1 92 ? 9.789 4.622 -7.897 1.00 74.62 92 LEU A C 1
ATOM 707 O O . LEU A 1 92 ? 8.795 5.328 -7.978 1.00 74.62 92 LEU A O 1
ATOM 711 N N . ALA A 1 93 ? 9.725 3.469 -7.230 1.00 73.69 93 ALA A N 1
ATOM 712 C CA . ALA A 1 93 ? 8.446 2.978 -6.698 1.00 73.69 93 ALA A CA 1
ATOM 713 C C . ALA A 1 93 ? 7.836 3.874 -5.594 1.00 73.69 93 ALA A C 1
ATOM 715 O O . ALA A 1 93 ? 6.617 4.016 -5.488 1.00 73.69 93 ALA A O 1
ATOM 716 N N . ARG A 1 94 ? 8.671 4.516 -4.767 1.00 80.06 94 ARG A N 1
ATOM 717 C CA . ARG A 1 94 ? 8.237 5.308 -3.599 1.00 80.06 94 ARG A CA 1
ATOM 718 C C . ARG A 1 94 ? 7.262 6.457 -3.910 1.00 80.06 94 ARG A C 1
ATOM 720 O O . ARG A 1 94 ? 6.255 6.543 -3.206 1.00 80.06 94 ARG A O 1
ATOM 727 N N . PRO A 1 95 ? 7.503 7.342 -4.898 1.00 80.31 95 PRO A N 1
ATOM 728 C CA . PRO A 1 95 ? 6.569 8.421 -5.222 1.00 80.31 95 PRO A CA 1
ATOM 729 C C . PRO A 1 95 ? 5.191 7.914 -5.670 1.00 80.31 95 PRO A C 1
ATOM 731 O O . PRO A 1 95 ? 4.187 8.475 -5.235 1.00 80.31 95 PRO A O 1
ATOM 734 N N . VAL A 1 96 ? 5.119 6.835 -6.459 1.00 83.06 96 VAL A N 1
ATOM 735 C CA . VAL A 1 96 ? 3.841 6.225 -6.887 1.00 83.06 96 VAL A CA 1
ATOM 736 C C . VAL A 1 96 ? 3.061 5.710 -5.677 1.00 83.06 96 VAL A C 1
ATOM 738 O O . VAL A 1 96 ? 1.895 6.060 -5.485 1.00 83.06 96 VAL A O 1
ATOM 741 N N . ILE A 1 97 ? 3.734 4.970 -4.792 1.00 85.00 97 ILE A N 1
ATOM 742 C CA . ILE A 1 97 ? 3.135 4.439 -3.560 1.00 85.00 97 ILE A CA 1
ATOM 743 C C . ILE A 1 97 ? 2.631 5.578 -2.661 1.00 85.00 97 ILE A C 1
ATOM 745 O O . ILE A 1 97 ? 1.519 5.507 -2.140 1.00 85.00 97 ILE A O 1
ATOM 749 N N . ALA A 1 98 ? 3.412 6.650 -2.499 1.00 83.81 98 ALA A N 1
ATOM 750 C CA . ALA A 1 98 ? 3.028 7.794 -1.675 1.00 83.81 98 ALA A CA 1
ATOM 751 C C . ALA A 1 98 ? 1.785 8.514 -2.226 1.00 83.81 98 ALA A C 1
ATOM 753 O O . ALA A 1 98 ? 0.867 8.825 -1.465 1.00 83.81 98 ALA A O 1
ATOM 754 N N . ARG A 1 99 ? 1.708 8.738 -3.546 1.00 84.06 99 ARG A N 1
ATOM 755 C CA . ARG A 1 99 ? 0.522 9.338 -4.181 1.00 84.06 99 ARG A CA 1
ATOM 756 C C . ARG A 1 99 ? -0.717 8.472 -3.990 1.00 84.06 99 ARG A C 1
ATOM 758 O O . ARG A 1 99 ? -1.768 8.996 -3.622 1.00 84.06 99 ARG A O 1
ATOM 765 N N . ALA A 1 100 ? -0.596 7.167 -4.216 1.00 87.75 100 ALA A N 1
ATOM 766 C CA . ALA A 1 100 ? -1.685 6.217 -4.022 1.00 87.75 100 ALA A CA 1
ATOM 767 C C . ALA A 1 100 ? -2.170 6.200 -2.563 1.00 87.75 100 ALA A C 1
ATOM 769 O O . ALA A 1 100 ? -3.365 6.345 -2.300 1.00 87.75 100 ALA A O 1
ATOM 770 N N . MET A 1 101 ? -1.242 6.160 -1.605 1.00 85.81 101 MET A N 1
ATOM 771 C CA . MET A 1 101 ? -1.558 6.210 -0.178 1.00 85.81 101 MET A CA 1
ATOM 772 C C . MET A 1 101 ? -2.288 7.504 0.211 1.00 85.81 101 MET A C 1
ATOM 774 O O . MET A 1 101 ? -3.261 7.453 0.964 1.00 85.81 101 MET A O 1
ATOM 778 N N . MET A 1 102 ? -1.876 8.658 -0.330 1.00 85.94 102 MET A N 1
ATOM 779 C CA . MET A 1 102 ? -2.577 9.929 -0.102 1.00 85.94 102 MET A CA 1
ATOM 780 C C . MET A 1 102 ? -3.985 9.939 -0.706 1.00 85.94 102 MET A C 1
ATOM 782 O O . MET A 1 102 ? -4.917 10.434 -0.070 1.00 85.94 102 MET A O 1
ATOM 786 N N . LYS A 1 103 ? -4.173 9.372 -1.908 1.00 88.88 103 LYS A N 1
ATOM 787 C CA . LYS A 1 103 ? -5.505 9.228 -2.527 1.00 88.88 103 LYS A CA 1
ATOM 788 C C . LYS A 1 103 ? -6.428 8.394 -1.631 1.00 88.88 103 LYS A C 1
ATOM 790 O O . LYS A 1 103 ? -7.548 8.820 -1.355 1.00 88.88 103 LYS A O 1
ATOM 795 N N . VAL A 1 104 ? -5.938 7.259 -1.126 1.00 88.44 104 VAL A N 1
ATOM 796 C CA . VAL A 1 104 ? -6.681 6.387 -0.200 1.00 88.44 104 VAL A CA 1
ATOM 797 C C . VAL A 1 104 ? -6.995 7.119 1.101 1.00 88.44 104 VAL A C 1
ATOM 799 O O . VAL A 1 104 ? -8.147 7.155 1.521 1.00 88.44 104 VAL A O 1
ATOM 802 N N . ALA A 1 105 ? -6.014 7.778 1.712 1.00 87.88 105 ALA A N 1
ATOM 803 C CA . ALA A 1 105 ? -6.232 8.539 2.937 1.00 87.88 105 ALA A CA 1
ATOM 804 C C . ALA A 1 105 ? -7.314 9.614 2.771 1.00 87.88 105 ALA A C 1
ATOM 806 O O . ALA A 1 105 ? -8.188 9.743 3.625 1.00 87.88 105 ALA A O 1
ATOM 807 N N . LYS A 1 106 ? -7.323 10.325 1.638 1.00 88.44 106 LYS A N 1
ATOM 808 C CA . LYS A 1 106 ? -8.361 11.313 1.327 1.00 88.44 106 LYS A CA 1
ATOM 809 C C . LYS A 1 106 ? -9.732 10.665 1.107 1.00 88.44 106 LYS A C 1
ATOM 811 O O . LYS A 1 106 ? -10.730 11.186 1.590 1.00 88.44 106 LYS A O 1
ATOM 816 N N . GLN A 1 107 ? -9.787 9.521 0.423 1.00 89.69 107 GLN A N 1
ATOM 817 C CA . GLN A 1 107 ? -11.026 8.775 0.177 1.00 89.69 107 GLN A CA 1
ATOM 818 C C . GLN A 1 107 ? -11.667 8.257 1.475 1.00 89.69 107 GLN A C 1
ATOM 820 O O . GLN A 1 107 ? -12.890 8.2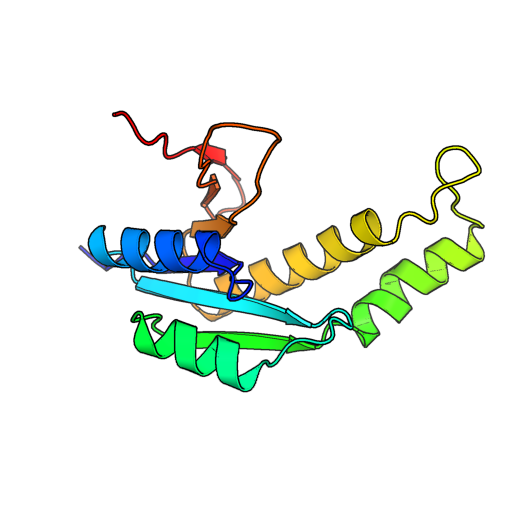57 1.601 1.00 89.69 107 GLN A O 1
ATOM 825 N N . TYR A 1 108 ? -10.850 7.837 2.442 1.00 88.44 108 TYR A N 1
ATOM 826 C CA . TYR A 1 108 ? -11.308 7.281 3.718 1.00 88.44 108 TYR A CA 1
ATOM 827 C C . TYR A 1 108 ? -11.311 8.295 4.873 1.00 88.44 108 TYR A C 1
ATOM 829 O O . TYR A 1 108 ? -11.568 7.917 6.017 1.00 88.44 108 TYR A O 1
ATOM 837 N N . ASN A 1 109 ? -11.088 9.582 4.581 1.00 87.69 109 ASN A N 1
ATOM 838 C CA . ASN A 1 109 ? -11.012 10.665 5.568 1.00 87.69 109 ASN A CA 1
ATOM 839 C C . ASN A 1 109 ? -10.020 10.365 6.708 1.00 87.69 109 ASN A C 1
ATOM 841 O O . ASN A 1 109 ? -10.321 10.567 7.885 1.00 87.69 109 ASN A O 1
ATOM 845 N N . CYS A 1 110 ? -8.845 9.838 6.365 1.00 84.31 110 CYS A N 1
ATOM 846 C CA . CYS A 1 110 ? -7.754 9.640 7.307 1.00 84.31 110 CYS A CA 1
ATOM 847 C C . CYS A 1 110 ? -7.097 10.984 7.638 1.00 84.31 110 CYS A C 1
ATOM 849 O O . CYS A 1 110 ? -6.673 11.719 6.748 1.00 84.31 110 CYS A O 1
ATOM 851 N N . GLU A 1 111 ? -6.974 11.283 8.928 1.00 85.06 111 GLU A N 1
ATOM 852 C CA . GLU A 1 111 ? -6.279 12.478 9.417 1.00 85.06 111 GLU A CA 1
ATOM 853 C C . GLU A 1 111 ? -4.761 12.281 9.405 1.00 85.06 111 GLU A C 1
ATOM 855 O O . GLU A 1 111 ? -4.005 13.234 9.215 1.00 85.06 111 GLU A O 1
ATOM 860 N N . PHE A 1 112 ? -4.316 11.033 9.576 1.00 85.31 112 PHE A N 1
ATOM 861 C CA . PHE A 1 112 ? -2.906 10.685 9.684 1.00 85.31 112 PHE A CA 1
ATOM 862 C C . PHE A 1 112 ? -2.510 9.585 8.702 1.00 85.31 112 PHE A C 1
ATOM 864 O O . PHE A 1 112 ? -3.290 8.681 8.404 1.00 85.31 112 PHE A O 1
ATOM 871 N N . LEU A 1 113 ? -1.260 9.625 8.257 1.00 83.88 113 LEU A N 1
ATOM 872 C CA . LEU A 1 113 ? -0.581 8.556 7.534 1.00 83.88 113 LEU A CA 1
ATOM 873 C C . LEU A 1 113 ? 0.460 7.927 8.452 1.00 83.88 113 LEU A C 1
ATOM 875 O O . LEU A 1 113 ? 1.129 8.645 9.187 1.00 83.88 113 LEU A O 1
ATOM 879 N N . SER A 1 114 ? 0.629 6.614 8.388 1.00 84.12 114 SER A N 1
ATOM 880 C CA . SER A 1 114 ? 1.636 5.873 9.137 1.00 84.12 114 SER A CA 1
ATOM 881 C C . SER A 1 114 ? 2.377 4.905 8.228 1.00 84.12 114 SER A C 1
ATOM 883 O O . SER A 1 114 ? 1.769 4.245 7.390 1.00 84.12 114 SER A O 1
ATOM 885 N N . HIS A 1 115 ? 3.692 4.793 8.392 1.00 82.19 115 HIS A N 1
ATOM 886 C CA . HIS A 1 115 ? 4.493 3.803 7.680 1.00 82.19 115 HIS A CA 1
ATOM 887 C C . HIS A 1 115 ? 5.519 3.153 8.611 1.00 82.19 115 HIS A C 1
ATOM 889 O O . HIS A 1 115 ? 6.060 3.792 9.513 1.00 82.19 115 HIS A O 1
ATOM 895 N N . GLY A 1 116 ? 5.805 1.872 8.377 1.00 66.12 116 GLY A N 1
ATOM 896 C CA . GLY A 1 116 ? 6.772 1.094 9.154 1.00 66.12 116 GLY A CA 1
ATOM 897 C C . GLY A 1 116 ? 8.172 1.089 8.541 1.00 66.12 116 GLY A C 1
ATOM 898 O O . GLY A 1 116 ? 8.703 0.013 8.279 1.00 66.12 116 GLY A O 1
ATOM 899 N N . CYS A 1 117 ? 8.772 2.252 8.253 1.00 56.84 117 CYS A N 1
ATOM 900 C CA . CYS A 1 117 ? 10.141 2.256 7.719 1.00 56.84 117 CYS A CA 1
ATOM 901 C C . CYS A 1 117 ? 11.155 1.981 8.837 1.00 56.84 117 CYS A C 1
ATOM 903 O O . CYS A 1 117 ? 11.225 2.712 9.824 1.00 56.84 117 CYS A O 1
ATOM 905 N N . LYS A 1 118 ? 11.986 0.953 8.647 1.00 44.06 118 LYS A N 1
ATOM 906 C CA . LYS A 1 118 ? 13.220 0.758 9.409 1.00 44.06 118 LYS A CA 1
ATOM 907 C C . LYS A 1 118 ? 14.291 1.697 8.848 1.00 44.06 118 LYS A C 1
ATOM 909 O O . LYS A 1 118 ? 15.012 1.323 7.928 1.00 44.06 118 LYS A O 1
ATOM 914 N N . GLN A 1 119 ? 14.440 2.900 9.405 1.00 37.88 119 GLN A N 1
ATOM 915 C CA . GLN A 1 119 ? 15.754 3.546 9.345 1.00 37.88 119 GLN A CA 1
ATOM 916 C C . GLN A 1 119 ? 16.705 2.657 10.166 1.00 37.88 119 GLN A C 1
ATOM 918 O O . GLN A 1 119 ? 16.443 2.405 11.339 1.00 37.88 119 GLN A O 1
ATOM 923 N N . SER A 1 120 ? 17.727 2.107 9.505 1.00 28.38 120 SER A N 1
ATOM 924 C CA . SER A 1 120 ? 18.859 1.338 10.047 1.00 28.38 120 SER A CA 1
ATOM 925 C C . SER A 1 120 ? 18.979 1.298 11.586 1.00 28.38 120 SER A C 1
ATOM 927 O O . SER A 1 120 ? 19.304 2.301 12.208 1.00 28.38 120 SER A O 1
ATOM 929 N N . MET A 1 121 ? 18.798 0.096 12.152 1.00 26.19 121 MET A N 1
ATOM 930 C CA . MET A 1 121 ? 19.145 -0.340 13.516 1.00 26.19 121 MET A CA 1
ATOM 931 C C . MET A 1 121 ? 18.541 0.456 14.706 1.00 26.19 121 MET A C 1
ATOM 933 O O . MET A 1 121 ? 18.954 1.560 15.035 1.00 26.19 121 MET A O 1
ATOM 937 N N . SER A 1 122 ? 17.665 -0.216 15.470 1.00 21.75 122 SER A N 1
ATOM 938 C CA . SER A 1 122 ? 17.311 0.015 16.895 1.00 21.75 122 SER A CA 1
ATOM 939 C C . SER A 1 122 ? 16.180 0.981 17.313 1.00 21.75 122 SER A C 1
ATOM 941 O O . SER A 1 122 ? 15.873 1.022 18.503 1.00 21.75 122 SER A O 1
ATOM 943 N N . SER A 1 123 ? 15.447 1.649 16.411 1.00 23.91 123 SER A N 1
ATOM 944 C CA . SER A 1 123 ? 14.241 2.424 16.794 1.00 23.91 123 SER A CA 1
ATOM 945 C C . SER A 1 123 ? 13.023 2.145 15.901 1.00 23.91 123 SER A C 1
ATOM 947 O O . SER A 1 123 ? 13.049 2.410 14.703 1.00 23.91 123 SER A O 1
ATOM 949 N N . PHE A 1 124 ? 11.930 1.634 16.488 1.00 32.78 124 PHE A N 1
ATOM 950 C CA . PHE A 1 124 ? 10.603 1.561 15.853 1.00 32.78 124 PHE A CA 1
ATOM 951 C C . PHE A 1 124 ? 10.043 2.982 15.710 1.00 32.78 124 PHE A C 1
ATOM 953 O O . PHE A 1 124 ? 9.338 3.469 16.593 1.00 32.78 124 PHE A O 1
ATOM 960 N N . SER A 1 125 ? 10.404 3.672 14.632 1.00 34.34 125 SER A N 1
ATOM 961 C CA . SER A 1 125 ? 9.897 5.012 14.360 1.00 34.34 125 SER A CA 1
ATOM 962 C C . SER A 1 125 ? 8.561 4.918 13.629 1.00 34.34 125 SER A C 1
ATOM 964 O O . SER A 1 125 ? 8.510 4.622 12.437 1.00 34.34 125 SER A O 1
ATOM 966 N N . ILE A 1 126 ? 7.463 5.131 14.356 1.00 51.50 126 ILE A N 1
ATOM 967 C CA . ILE A 1 126 ? 6.149 5.349 13.750 1.00 51.50 126 ILE A CA 1
ATOM 968 C C . ILE A 1 126 ? 6.109 6.814 13.328 1.00 51.50 126 ILE A C 1
ATOM 970 O O . ILE A 1 126 ? 6.008 7.718 14.162 1.00 51.50 126 ILE A O 1
ATOM 974 N N . CYS A 1 127 ? 6.209 7.045 12.025 1.00 51.09 127 CYS A N 1
ATOM 975 C CA . CYS A 1 127 ? 6.046 8.374 11.470 1.00 51.09 127 CYS A CA 1
ATOM 976 C C . CYS A 1 127 ? 4.556 8.625 11.232 1.00 51.09 127 CYS A C 1
ATOM 978 O O . CYS A 1 127 ? 3.971 7.974 10.368 1.00 51.09 127 CYS A O 1
ATOM 980 N N . LEU A 1 128 ? 3.937 9.512 12.021 1.00 55.53 128 LEU A N 1
ATOM 981 C CA . LEU A 1 128 ? 2.579 9.987 11.768 1.00 55.53 128 LEU A CA 1
ATOM 982 C C . LEU A 1 128 ? 2.657 11.302 10.987 1.00 55.53 128 LEU A C 1
ATOM 984 O O . LEU A 1 128 ? 3.084 12.328 11.522 1.00 55.53 128 LEU A O 1
ATOM 988 N N . LEU A 1 129 ? 2.244 11.278 9.722 1.00 56.75 129 LEU A N 1
ATOM 989 C CA . LEU A 1 129 ? 2.136 12.483 8.903 1.00 56.75 129 LEU A CA 1
ATOM 990 C C . LEU A 1 129 ? 0.682 12.953 8.905 1.00 56.75 129 LEU A C 1
ATOM 992 O O . LEU A 1 129 ? -0.202 12.201 8.502 1.00 56.75 129 LEU A O 1
ATOM 996 N N . SER A 1 130 ? 0.423 14.175 9.373 1.00 44.91 130 SER A N 1
ATOM 997 C CA . SER A 1 130 ? -0.907 14.780 9.238 1.00 44.91 130 SER A CA 1
ATOM 998 C C . SER A 1 130 ? -1.185 15.068 7.762 1.00 44.91 130 SER A C 1
ATOM 1000 O O . SER A 1 130 ? -0.335 15.639 7.083 1.00 44.91 130 SER A O 1
ATOM 1002 N N . CYS A 1 131 ? -2.358 14.678 7.261 1.00 45.38 131 CYS A N 1
ATOM 1003 C CA . CYS A 1 131 ? -2.701 14.768 5.837 1.00 45.38 131 CYS A CA 1
ATOM 1004 C C . CYS A 1 131 ? -3.064 16.200 5.370 1.00 45.38 131 CYS A C 1
ATOM 1006 O O . CYS A 1 131 ? -3.385 16.407 4.198 1.00 45.38 131 CYS A O 1
ATOM 1008 N N . HIS A 1 132 ? -3.030 17.197 6.264 1.00 41.59 132 HIS A N 1
ATOM 1009 C CA . HIS A 1 132 ? -3.210 18.604 5.900 1.00 41.59 132 HIS A CA 1
ATOM 1010 C C . HIS A 1 132 ? -2.038 19.121 5.047 1.00 41.59 132 HIS A C 1
ATOM 1012 O O . HIS A 1 132 ? -0.898 18.690 5.206 1.00 41.59 132 HIS A O 1
ATOM 1018 N N . THR A 1 133 ? -2.321 20.089 4.167 1.00 34.78 133 THR A N 1
ATOM 1019 C CA . THR A 1 133 ? -1.348 20.789 3.298 1.00 34.78 133 THR A CA 1
ATOM 1020 C C . THR A 1 133 ? -0.138 21.364 4.047 1.00 34.78 133 THR A C 1
ATOM 1022 O O . THR A 1 133 ? 0.892 21.608 3.430 1.00 34.78 133 THR A O 1
ATOM 1025 N N . ASP A 1 134 ? -0.238 21.512 5.369 1.00 31.48 134 ASP A N 1
ATOM 1026 C CA . ASP A 1 134 ? 0.873 21.721 6.298 1.00 31.48 134 ASP A CA 1
ATOM 1027 C C . ASP A 1 134 ? 1.326 20.367 6.886 1.00 31.48 134 ASP A C 1
ATOM 1029 O O . ASP A 1 134 ? 0.893 19.933 7.960 1.00 31.48 134 ASP A O 1
ATOM 1033 N N . CYS A 1 135 ? 2.180 19.649 6.154 1.00 32.78 135 CYS A N 1
ATOM 1034 C CA . CYS A 1 135 ? 2.737 18.368 6.593 1.00 32.78 135 CYS A CA 1
ATOM 1035 C C . CYS A 1 135 ? 3.698 18.563 7.779 1.00 32.78 135 CYS A C 1
ATOM 1037 O O . CYS A 1 135 ? 4.904 18.734 7.603 1.00 32.78 135 CYS A O 1
ATOM 1039 N N . ARG A 1 136 ? 3.187 18.494 9.014 1.00 28.91 136 ARG A N 1
ATOM 1040 C CA . ARG A 1 136 ? 4.029 18.326 10.209 1.00 28.91 136 ARG A CA 1
ATOM 1041 C C . ARG A 1 136 ? 4.315 16.845 10.445 1.00 28.91 136 ARG A C 1
ATOM 1043 O O . ARG A 1 136 ? 3.420 16.073 10.793 1.00 28.91 136 ARG A O 1
ATOM 1050 N N . LEU A 1 137 ? 5.583 16.473 10.286 1.00 38.62 137 LEU A N 1
ATOM 1051 C CA . LEU A 1 137 ? 6.119 15.159 10.630 1.00 38.62 137 LEU A CA 1
ATOM 1052 C C . LEU A 1 137 ? 6.073 14.990 12.153 1.00 38.62 137 LEU A C 1
ATOM 1054 O O . LEU A 1 137 ? 6.821 15.648 12.874 1.00 38.62 137 LEU A O 1
ATOM 1058 N N . SER A 1 138 ? 5.170 14.149 12.651 1.00 40.25 138 SER A N 1
ATOM 1059 C CA . SER A 1 138 ? 5.050 13.879 14.084 1.00 40.25 138 SER A CA 1
ATOM 1060 C C . SER A 1 138 ? 5.607 12.488 14.369 1.00 40.25 138 SER A C 1
ATOM 1062 O O . SER A 1 138 ? 5.020 11.476 13.987 1.00 40.25 138 SER A O 1
ATOM 1064 N N . TYR A 1 139 ? 6.762 12.428 15.030 1.00 42.69 139 TYR A N 1
ATOM 1065 C CA . TYR A 1 139 ? 7.337 11.168 15.492 1.00 42.69 139 TYR A CA 1
ATOM 1066 C C . TYR A 1 139 ? 6.715 10.781 16.831 1.00 42.69 139 TYR A C 1
ATOM 1068 O O . TYR A 1 139 ? 6.898 11.468 17.836 1.00 42.69 139 TYR A O 1
ATOM 1076 N N . LEU A 1 140 ? 5.994 9.662 16.860 1.00 44.44 140 LEU A N 1
ATOM 1077 C CA . LEU A 1 140 ? 5.587 9.037 18.115 1.00 44.44 140 LEU A CA 1
ATOM 1078 C C . LEU A 1 140 ? 6.747 8.172 18.608 1.00 44.44 140 LEU A C 1
ATOM 1080 O O . LEU A 1 140 ? 6.863 6.996 18.268 1.00 44.44 140 LEU A O 1
ATOM 1084 N N . HIS A 1 141 ? 7.635 8.778 19.399 1.00 37.03 141 HIS A N 1
ATOM 1085 C CA . HIS A 1 141 ? 8.682 8.037 20.091 1.00 37.03 141 HIS A CA 1
ATOM 1086 C C . HIS A 1 141 ? 8.065 7.1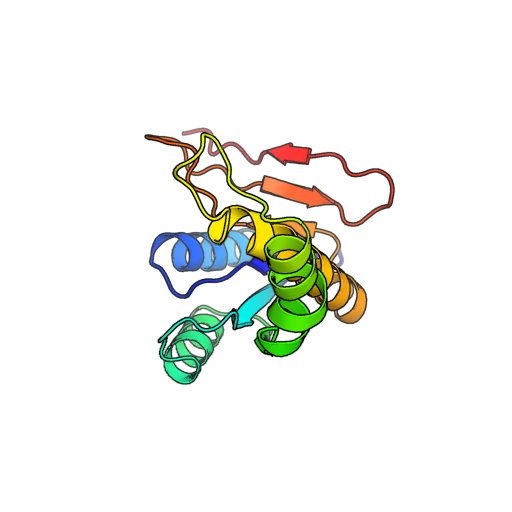53 21.175 1.00 37.03 141 HIS A C 1
ATOM 1088 O O . HIS A 1 141 ? 7.351 7.617 22.066 1.00 37.03 141 HIS A O 1
ATOM 1094 N N . ARG A 1 142 ? 8.378 5.856 21.118 1.00 35.91 142 ARG A N 1
ATOM 1095 C CA . ARG A 1 142 ? 8.119 4.923 22.212 1.00 35.91 142 ARG A CA 1
ATOM 1096 C C . ARG A 1 142 ? 9.094 5.255 23.344 1.00 35.91 142 ARG A C 1
ATOM 1098 O O . ARG A 1 142 ? 10.205 4.735 23.365 1.00 35.91 142 ARG A O 1
ATOM 1105 N N . HIS A 1 143 ? 8.703 6.146 24.252 1.00 29.73 143 HIS A N 1
ATOM 1106 C CA . HIS A 1 143 ? 9.394 6.262 25.532 1.00 29.73 143 HIS A CA 1
ATOM 1107 C C . HIS A 1 143 ? 9.196 4.938 26.281 1.00 29.73 143 HIS A C 1
ATOM 1109 O O . HIS A 1 143 ? 8.061 4.523 26.525 1.00 29.73 143 HIS A O 1
ATOM 1115 N N . ARG A 1 144 ? 10.309 4.234 26.503 1.00 30.88 144 ARG A N 1
ATOM 1116 C CA . ARG A 1 144 ? 10.405 3.150 27.481 1.00 30.88 144 ARG A CA 1
ATOM 1117 C C . ARG A 1 144 ? 10.211 3.711 28.881 1.00 30.88 144 ARG A C 1
ATOM 1119 O O . ARG A 1 144 ? 10.701 4.839 29.109 1.00 30.88 144 ARG A O 1
#

Radius of gyration: 16.27 Å; chains: 1; bounding box: 41×36×50 Å

Sequence (144 aa):
MAAKRVCLAYSGGLDTSVILAWLIEKGYTVVAFLADVGQNEDYDAVKAKAEKIGAERMIIQDLRQELVEELVWPAVQCNAVYEDAYLLGTSLARPVIARAMMKVAKQYNCEFLSHGCKQSMSSFSICLLSCHTDCRLSYLHRHR

Secondary structure (DSSP, 8-state):
-PPPEEEEE--SSHHHHHHHHHHHHTT-EEEEEEEESS----HHHHHHHHHHHT-SEEEEEE-HHHHIIIIIHHHHHTT--BTTTB--HHHHHHHHHHHHHHHHHHHTT-SEEEE----SSS---EEEEE-SSS--EEEE----

Organism: Rosellinia necatrix (NCBI:txid77044)